Protein AF-A0A835PSE8-F1 (afdb_monomer)

Nearest PDB structures (foldseek):
  1tp9-assembly4_D  TM=9.836E-01  e=5.159E-20  Populus trichocarpa
  4f82-assembly1_B  TM=9.736E-01  e=2.659E-16  Burkholderia cenocepacia J2315
  3uma-assembly3_C  TM=9.538E-01  e=3.748E-14  Sinorhizobium meliloti
  2wfc-assembly1_D  TM=9.560E-01  e=4.545E-14  Arenicola marina
  2pwj-ass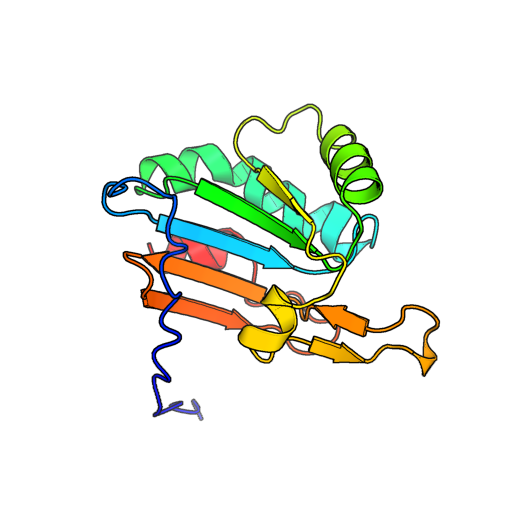embly2_B  TM=9.583E-01  e=6.683E-14  unclassified

Mean predicted aligned error: 8.78 Å

Structure (mmCIF, N/CA/C/O backbone):
data_AF-A0A835PSE8-F1
#
_entry.id   AF-A0A835PSE8-F1
#
loop_
_atom_site.group_PDB
_atom_site.id
_atom_site.type_symbol
_atom_site.label_atom_id
_atom_site.label_alt_id
_atom_site.label_comp_id
_atom_site.label_asym_id
_atom_site.label_entity_id
_atom_site.label_seq_id
_atom_site.pdbx_PDB_ins_code
_atom_site.Cartn_x
_atom_site.Cartn_y
_atom_site.Cartn_z
_atom_site.occupancy
_atom_site.B_iso_or_equiv
_atom_site.auth_seq_id
_atom_site.auth_comp_id
_atom_site.auth_asym_id
_atom_site.auth_atom_id
_atom_site.pdbx_PDB_model_num
ATOM 1 N N . MET A 1 1 ? -23.512 -14.598 -11.388 1.00 31.61 1 MET A N 1
ATOM 2 C CA . MET A 1 1 ? -22.847 -15.868 -11.033 1.00 31.61 1 MET A CA 1
ATOM 3 C C . MET A 1 1 ? -21.661 -15.514 -10.139 1.00 31.61 1 MET A C 1
ATOM 5 O O . MET A 1 1 ? -20.582 -15.249 -10.646 1.00 31.61 1 MET A O 1
ATOM 9 N N . GLY A 1 2 ? -21.905 -15.315 -8.840 1.00 25.73 2 GLY A N 1
ATOM 10 C CA . GLY A 1 2 ? -20.880 -14.874 -7.887 1.00 25.73 2 GLY A CA 1
ATOM 11 C C . GLY A 1 2 ? -20.060 -16.065 -7.408 1.00 25.73 2 GLY A C 1
ATOM 12 O O . GLY A 1 2 ? -20.632 -17.055 -6.956 1.00 25.73 2 GLY A O 1
ATOM 13 N N . LEU A 1 3 ? -18.739 -15.985 -7.545 1.00 24.16 3 LEU A N 1
ATOM 14 C CA . LEU A 1 3 ? -17.826 -17.003 -7.046 1.00 24.16 3 LEU A CA 1
ATOM 15 C C . LEU A 1 3 ? -17.735 -16.849 -5.518 1.00 24.16 3 LEU A C 1
ATOM 17 O O . LEU A 1 3 ? -17.097 -15.923 -5.021 1.00 24.16 3 LEU A O 1
ATOM 21 N N . LEU A 1 4 ? -18.401 -17.731 -4.767 1.00 28.73 4 LEU A N 1
ATOM 22 C CA . LEU A 1 4 ? -18.113 -17.914 -3.345 1.00 28.73 4 LEU A CA 1
ATOM 23 C C . LEU A 1 4 ? -16.708 -18.515 -3.222 1.00 28.73 4 LEU A C 1
ATOM 25 O O . LEU A 1 4 ? -16.517 -19.711 -3.436 1.00 28.73 4 LEU A O 1
ATOM 29 N N . LEU A 1 5 ? -15.724 -17.692 -2.863 1.00 31.39 5 LEU A N 1
ATOM 30 C CA . LEU A 1 5 ? -14.410 -18.167 -2.438 1.00 31.39 5 LEU A CA 1
ATOM 31 C C . LEU A 1 5 ? -14.504 -18.649 -0.987 1.00 31.39 5 LEU A C 1
ATOM 33 O O . LEU A 1 5 ? -14.197 -17.938 -0.034 1.00 31.39 5 LEU A O 1
ATOM 37 N N . GLY A 1 6 ? -14.956 -19.892 -0.831 1.00 29.02 6 GLY A N 1
ATOM 38 C CA . GLY A 1 6 ? -14.730 -20.673 0.375 1.00 29.02 6 GLY A CA 1
ATOM 39 C C . GLY A 1 6 ? -13.252 -21.043 0.472 1.00 29.02 6 GLY A C 1
ATOM 40 O O . GLY A 1 6 ? -12.795 -21.928 -0.238 1.00 29.02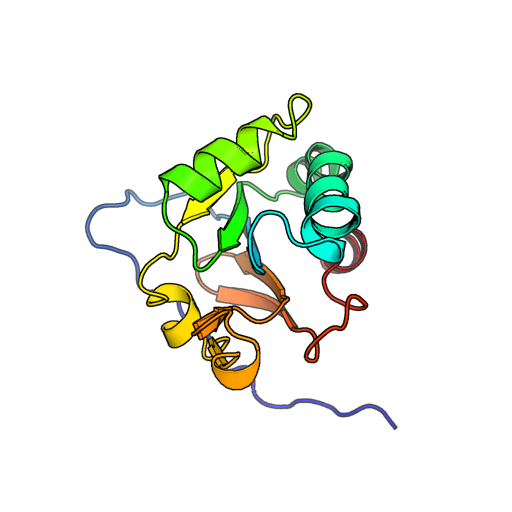 6 GLY A O 1
ATOM 41 N N . SER A 1 7 ? -12.510 -20.328 1.316 1.00 30.31 7 SER A N 1
ATOM 42 C CA . SER A 1 7 ? -11.295 -20.771 2.017 1.00 30.31 7 SER A CA 1
ATOM 43 C C . SER A 1 7 ? -10.610 -19.525 2.572 1.00 30.31 7 SER A C 1
ATOM 45 O O . SER A 1 7 ? -9.672 -18.994 1.975 1.00 30.31 7 SER A O 1
ATOM 47 N N . THR A 1 8 ? -11.057 -19.062 3.736 1.00 29.86 8 THR A N 1
ATOM 48 C CA . THR A 1 8 ? -10.285 -18.171 4.604 1.00 29.86 8 THR A CA 1
ATOM 49 C C . THR A 1 8 ? -8.985 -18.885 4.977 1.00 29.86 8 THR A C 1
ATOM 51 O O . THR A 1 8 ? -8.897 -19.586 5.982 1.00 29.86 8 THR A O 1
ATOM 54 N N . ARG A 1 9 ? -7.945 -18.746 4.145 1.00 31.19 9 ARG A N 1
ATOM 55 C CA . ARG A 1 9 ? -6.578 -18.926 4.627 1.00 31.19 9 ARG A CA 1
ATOM 56 C C . ARG A 1 9 ? -6.356 -17.780 5.598 1.00 31.19 9 ARG A C 1
ATOM 58 O O . ARG A 1 9 ? -6.177 -16.642 5.179 1.00 31.19 9 ARG A O 1
ATOM 65 N N . THR A 1 10 ? -6.445 -18.069 6.889 1.00 30.06 10 THR A N 1
ATOM 66 C CA . THR A 1 10 ? -6.022 -17.144 7.935 1.00 30.06 10 THR A CA 1
ATOM 67 C C . THR A 1 10 ? -4.538 -16.876 7.718 1.00 30.06 10 THR A C 1
ATOM 69 O O . THR A 1 10 ? -3.694 -17.686 8.093 1.00 30.06 10 THR A O 1
ATOM 72 N N . ILE A 1 11 ? -4.209 -15.770 7.055 1.00 38.31 11 ILE A N 1
ATOM 73 C CA . ILE A 1 11 ? -2.843 -15.255 7.037 1.00 38.31 11 ILE A CA 1
ATOM 74 C C . ILE A 1 11 ? -2.622 -14.679 8.434 1.00 38.31 11 ILE A C 1
ATOM 76 O O . ILE A 1 11 ? -3.067 -13.574 8.736 1.00 38.31 11 ILE A O 1
ATOM 80 N N . SER A 1 12 ? -2.024 -15.478 9.315 1.00 31.83 12 SER A N 1
ATOM 81 C CA . SER A 1 12 ? -1.635 -15.043 10.652 1.00 31.83 12 SER A CA 1
ATOM 82 C C . SER A 1 12 ? -0.292 -14.331 10.558 1.00 31.83 12 SER A C 1
ATOM 84 O O . SER A 1 12 ? 0.728 -14.966 10.281 1.00 31.83 12 SER A O 1
ATOM 86 N N . PHE A 1 13 ? -0.263 -13.025 10.804 1.00 41.38 13 PHE A N 1
ATOM 87 C CA . PHE A 1 13 ? 1.005 -12.311 10.925 1.00 41.38 13 PHE A CA 1
ATOM 88 C C . PHE A 1 13 ? 1.713 -12.768 12.209 1.00 41.38 13 PHE A C 1
ATOM 90 O O . PHE A 1 13 ? 1.184 -12.611 13.308 1.00 41.38 13 PHE A O 1
ATOM 97 N N . SER A 1 14 ? 2.908 -13.358 12.106 1.00 34.62 14 SER A N 1
ATOM 98 C CA . SER A 1 14 ? 3.672 -13.744 13.297 1.00 34.62 14 SER A CA 1
ATOM 99 C C . SER A 1 14 ? 4.235 -12.499 13.984 1.00 34.62 14 SER A C 1
ATOM 101 O O . SER A 1 14 ? 4.907 -11.684 13.350 1.00 34.62 14 SER A O 1
ATOM 103 N N . LYS A 1 15 ? 3.999 -12.360 15.290 1.00 35.81 15 LYS A N 1
ATOM 104 C CA . LYS A 1 15 ? 4.537 -11.262 16.104 1.00 35.81 15 LYS A CA 1
ATOM 105 C C . LYS A 1 15 ? 6.071 -11.327 16.094 1.00 35.81 15 LYS A C 1
ATOM 107 O O . LYS A 1 15 ? 6.643 -12.321 16.543 1.00 35.81 15 LYS A O 1
ATOM 112 N N . SER A 1 16 ? 6.752 -10.292 15.597 1.00 35.22 16 SER A N 1
ATOM 113 C CA . SER A 1 16 ? 8.205 -10.201 15.768 1.00 35.22 16 SER A CA 1
ATOM 114 C C . SER A 1 16 ? 8.516 -9.963 17.252 1.00 35.22 16 SER A C 1
ATOM 116 O O . SER A 1 16 ? 7.769 -9.300 17.976 1.00 35.22 16 SER A O 1
ATOM 118 N N . ARG A 1 17 ? 9.602 -10.574 17.734 1.00 35.00 17 ARG A N 1
ATOM 119 C CA . ARG A 1 17 ? 9.896 -10.794 19.163 1.00 35.00 17 ARG A CA 1
ATOM 120 C C . ARG A 1 17 ? 10.189 -9.508 19.971 1.00 35.00 17 ARG A C 1
ATOM 122 O O . ARG A 1 17 ? 10.526 -9.608 21.144 1.00 35.00 17 ARG A O 1
ATOM 129 N N . SER A 1 18 ? 10.068 -8.320 19.373 1.00 31.55 18 SER A N 1
ATOM 130 C CA . SER A 1 18 ? 10.438 -7.025 19.967 1.00 31.55 18 SER A CA 1
ATOM 131 C C . SER A 1 18 ? 9.324 -5.971 20.006 1.00 31.55 18 SER A C 1
ATOM 133 O O . SER A 1 18 ? 9.555 -4.879 20.521 1.00 31.55 18 SER A O 1
ATOM 135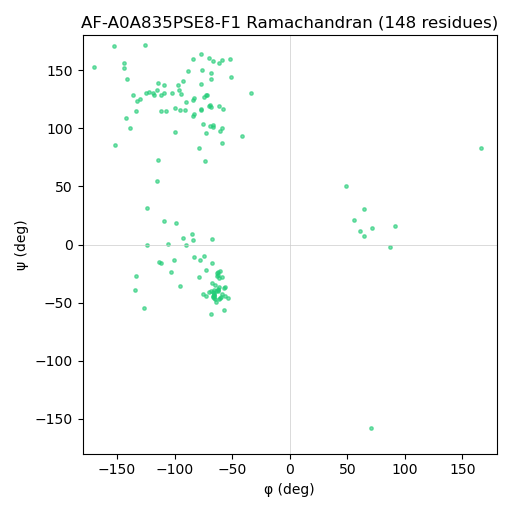 N N . THR A 1 19 ? 8.113 -6.255 19.515 1.00 33.56 19 THR A N 1
ATOM 136 C CA . THR A 1 19 ? 6.991 -5.305 19.628 1.00 33.56 19 THR A CA 1
ATOM 137 C C . THR A 1 19 ? 6.189 -5.538 20.917 1.00 33.56 19 THR A C 1
ATOM 139 O O . THR A 1 19 ? 5.671 -6.648 21.090 1.00 33.56 19 THR A O 1
ATOM 142 N N . PRO A 1 20 ? 6.042 -4.526 21.804 1.00 28.94 20 PRO A N 1
ATOM 143 C CA . PRO A 1 20 ? 5.148 -4.583 22.966 1.00 28.94 20 PRO A CA 1
ATOM 144 C C . PRO A 1 20 ? 3.728 -4.992 22.556 1.00 28.94 20 PRO A C 1
ATOM 146 O O . PRO A 1 20 ? 3.372 -4.872 21.388 1.00 28.94 20 PRO A O 1
ATOM 149 N N . SER A 1 21 ? 2.900 -5.482 23.481 1.00 36.28 21 SER A N 1
ATOM 150 C CA . SER A 1 21 ? 1.482 -5.766 23.214 1.00 36.28 21 SER A CA 1
ATOM 151 C C . SER A 1 21 ? 0.769 -4.494 22.757 1.00 36.28 21 SER A C 1
ATOM 153 O O . SER A 1 21 ? 0.458 -3.618 23.561 1.00 36.28 21 SER A O 1
ATOM 155 N N . LEU A 1 22 ? 0.583 -4.375 21.448 1.00 38.31 22 LEU A N 1
ATOM 156 C CA . LEU A 1 22 ? -0.100 -3.255 20.835 1.00 38.31 22 LEU A CA 1
ATOM 157 C C . LEU A 1 22 ? -1.615 -3.435 21.044 1.00 38.31 22 LEU A C 1
ATOM 159 O O . LEU A 1 22 ? -2.068 -4.573 20.924 1.00 38.31 22 LEU A O 1
ATOM 163 N N . PRO A 1 23 ? -2.374 -2.372 21.372 1.00 35.75 23 PRO A N 1
ATOM 164 C CA . PRO A 1 23 ? -3.840 -2.425 21.384 1.00 35.75 23 PRO A CA 1
ATOM 165 C C . PRO A 1 23 ? -4.369 -2.809 19.994 1.00 35.75 23 PRO A C 1
ATOM 167 O O . PRO A 1 23 ? -3.627 -2.659 19.026 1.00 35.75 23 PRO A O 1
ATOM 170 N N . GLU A 1 24 ? -5.601 -3.317 19.924 1.00 47.62 24 GLU A N 1
ATOM 171 C CA . GLU A 1 24 ? -6.277 -3.882 18.742 1.00 47.62 24 GLU A CA 1
ATOM 172 C C . GLU A 1 24 ? -6.030 -3.066 17.461 1.00 47.62 24 GLU A C 1
ATOM 174 O O . GLU A 1 24 ? -6.707 -2.073 17.217 1.00 47.62 24 GLU A O 1
ATOM 179 N N . ARG A 1 25 ? -5.008 -3.425 16.663 1.00 53.69 25 ARG A N 1
ATOM 180 C CA . ARG A 1 25 ? -4.543 -2.559 15.566 1.00 53.69 25 ARG A CA 1
ATOM 181 C C . ARG A 1 25 ? -5.248 -2.869 14.265 1.00 53.69 25 ARG A C 1
ATOM 183 O O . ARG A 1 25 ? -4.965 -3.913 13.673 1.00 53.69 25 ARG A O 1
ATOM 190 N N . LYS A 1 26 ? -6.022 -1.917 13.747 1.00 54.94 26 LYS A N 1
ATOM 191 C CA . LYS A 1 26 ? -6.460 -1.936 12.346 1.00 54.94 26 LYS A CA 1
ATOM 192 C C . LYS A 1 26 ? -5.377 -1.319 11.466 1.00 54.94 26 LYS A C 1
ATOM 194 O O . LYS A 1 26 ? -5.083 -0.128 11.563 1.00 54.94 26 LYS A O 1
ATOM 199 N N . SER A 1 27 ? -4.727 -2.144 10.648 1.00 56.31 27 SER A N 1
ATOM 200 C CA . SER A 1 27 ? -3.659 -1.715 9.737 1.00 56.31 27 SER A CA 1
ATOM 201 C C . SER A 1 27 ? -4.037 -1.978 8.290 1.00 56.31 27 SER A C 1
ATOM 203 O O . SER A 1 27 ? -4.440 -3.088 7.940 1.00 56.31 27 SER A O 1
ATOM 205 N N . TYR A 1 28 ? -3.873 -0.953 7.459 1.00 56.28 28 TYR A N 1
ATOM 206 C CA . TYR A 1 28 ? -4.035 -1.050 6.016 1.00 56.28 28 TYR A CA 1
ATOM 207 C C . TYR A 1 28 ? -2.683 -1.236 5.325 1.00 56.28 28 TYR A C 1
ATOM 209 O O . TYR A 1 28 ? -1.744 -0.528 5.677 1.00 56.28 28 TYR A O 1
ATOM 217 N N . SER A 1 29 ? -2.578 -2.124 4.334 1.00 54.47 29 SER A N 1
ATOM 218 C CA . SER A 1 29 ? -1.417 -2.190 3.436 1.00 54.47 29 SER A CA 1
ATOM 219 C C . SER A 1 29 ? -1.827 -2.087 1.962 1.00 54.47 29 SER A C 1
ATOM 221 O O . SER A 1 29 ? -2.722 -2.793 1.503 1.00 54.47 29 SER A O 1
ATOM 223 N N . SER A 1 30 ? -1.154 -1.197 1.226 1.00 58.34 30 SER A N 1
ATOM 224 C CA . SER A 1 30 ? -1.271 -1.018 -0.231 1.00 58.34 30 SER A CA 1
ATOM 225 C C . SER A 1 30 ? 0.076 -1.194 -0.903 1.00 58.34 30 SER A C 1
ATOM 227 O O . SER A 1 30 ? 1.012 -0.510 -0.487 1.00 58.34 30 SER A O 1
ATOM 229 N N . ALA A 1 31 ? 0.164 -1.992 -1.973 1.00 55.03 31 ALA A N 1
ATOM 230 C CA . ALA A 1 31 ? 1.417 -2.168 -2.702 1.00 55.03 31 ALA A CA 1
ATOM 231 C C . ALA A 1 31 ? 1.321 -2.049 -4.223 1.00 55.03 31 ALA A C 1
ATOM 233 O O . ALA A 1 31 ? 0.593 -2.784 -4.857 1.00 55.03 31 ALA A O 1
ATOM 234 N N . PHE A 1 32 ? 2.092 -1.143 -4.831 1.00 65.25 32 PHE A N 1
ATOM 235 C CA . PHE A 1 32 ? 2.708 -1.327 -6.154 1.00 65.25 32 PHE A CA 1
ATOM 236 C C . PHE A 1 32 ? 3.716 -0.191 -6.397 1.00 65.25 32 PHE A C 1
ATOM 238 O O . PHE A 1 32 ? 3.548 0.905 -5.865 1.00 65.25 32 PHE A O 1
ATOM 245 N N . GLY A 1 33 ? 4.734 -0.461 -7.221 1.00 62.44 33 GLY A N 1
ATOM 246 C CA . GLY A 1 33 ? 5.957 0.334 -7.397 1.00 62.44 33 GLY A CA 1
ATOM 247 C C . GLY A 1 33 ? 5.826 1.856 -7.253 1.00 62.44 33 GLY A C 1
ATOM 248 O O . GLY A 1 33 ? 4.994 2.487 -7.915 1.00 62.44 33 GLY A O 1
ATOM 249 N N . ALA A 1 34 ? 6.719 2.431 -6.444 1.00 74.75 34 ALA A N 1
ATOM 250 C CA . ALA A 1 34 ? 6.849 3.873 -6.266 1.00 74.75 34 ALA A CA 1
ATOM 251 C C . ALA A 1 34 ? 6.971 4.597 -7.618 1.00 74.75 34 ALA A C 1
ATOM 253 O O . ALA A 1 34 ? 7.596 4.081 -8.548 1.00 74.75 34 ALA A O 1
ATOM 254 N N . PHE A 1 35 ? 6.378 5.791 -7.712 1.00 82.38 35 PHE A N 1
ATOM 255 C CA . PHE A 1 35 ? 6.373 6.650 -8.907 1.00 82.38 35 PHE A CA 1
ATOM 256 C C . PHE A 1 35 ? 5.656 6.099 -10.155 1.00 82.38 35 PHE A C 1
ATOM 258 O O . PHE A 1 35 ? 5.701 6.723 -11.213 1.00 82.38 35 PHE A O 1
ATOM 265 N N . THR A 1 36 ? 4.948 4.968 -10.074 1.00 80.31 36 THR A N 1
ATOM 266 C CA . THR A 1 36 ? 4.129 4.494 -11.207 1.00 80.31 36 THR A CA 1
ATOM 267 C C . THR A 1 36 ? 2.817 5.296 -11.330 1.00 80.31 36 THR A C 1
ATOM 269 O O . THR A 1 36 ? 2.305 5.762 -10.304 1.00 80.31 36 THR A O 1
ATOM 272 N N . PRO A 1 37 ? 2.242 5.474 -12.542 1.00 79.06 37 PRO A N 1
ATOM 273 C CA . PRO A 1 37 ? 1.138 6.417 -12.779 1.00 79.06 37 PRO A CA 1
ATOM 274 C C . PRO A 1 37 ? -0.106 6.174 -11.908 1.00 79.06 37 PRO A C 1
ATOM 276 O O . PRO A 1 37 ? -0.514 7.053 -11.153 1.00 79.06 37 PRO A O 1
ATOM 279 N N . THR A 1 38 ? -0.679 4.967 -11.947 1.00 78.50 38 THR A N 1
ATOM 280 C CA . THR A 1 38 ? -1.901 4.622 -11.194 1.00 78.50 38 THR A CA 1
ATOM 281 C C . THR A 1 38 ? -1.695 4.725 -9.680 1.00 78.50 38 THR A C 1
ATOM 283 O O . THR A 1 38 ? -2.568 5.205 -8.959 1.00 78.50 38 THR A O 1
ATOM 286 N N . CYS A 1 39 ? -0.518 4.327 -9.179 1.00 73.50 39 CYS A N 1
ATOM 287 C CA . CYS A 1 39 ? -0.201 4.452 -7.756 1.00 73.50 39 CYS A CA 1
ATOM 288 C C . CYS A 1 39 ? -0.107 5.907 -7.330 1.00 73.50 39 CYS A C 1
ATOM 290 O O . CYS A 1 39 ? -0.657 6.284 -6.297 1.00 73.50 39 CYS A O 1
ATOM 292 N N . SER A 1 40 ? 0.605 6.701 -8.130 1.00 74.44 40 SER A N 1
ATOM 293 C CA . SER A 1 40 ? 0.992 8.043 -7.727 1.00 74.44 40 SER A CA 1
ATOM 294 C C . SER A 1 40 ? -0.137 9.056 -7.855 1.00 74.44 40 SER A C 1
ATOM 296 O O . SER A 1 40 ? -0.138 10.032 -7.112 1.00 74.44 40 SER A O 1
ATOM 298 N N . MET A 1 41 ? -1.078 8.820 -8.776 1.00 79.75 41 MET A N 1
ATOM 299 C CA . MET A 1 41 ? -2.158 9.759 -9.094 1.00 79.75 41 MET A CA 1
ATOM 300 C C . MET A 1 41 ? -3.515 9.379 -8.500 1.00 79.75 41 MET A C 1
ATOM 302 O O . MET A 1 41 ? -4.361 10.252 -8.355 1.00 79.75 41 MET A O 1
ATOM 306 N N . GLN A 1 42 ? -3.752 8.101 -8.188 1.00 83.38 42 GLN A N 1
ATOM 307 C CA . GLN A 1 42 ? -5.078 7.639 -7.758 1.00 83.38 42 GLN A CA 1
ATOM 308 C C . GLN A 1 42 ? -5.020 6.893 -6.431 1.00 83.38 42 GLN A C 1
ATOM 310 O O . GLN A 1 42 ? -5.702 7.265 -5.481 1.00 83.38 42 GLN A O 1
ATOM 315 N N . HIS A 1 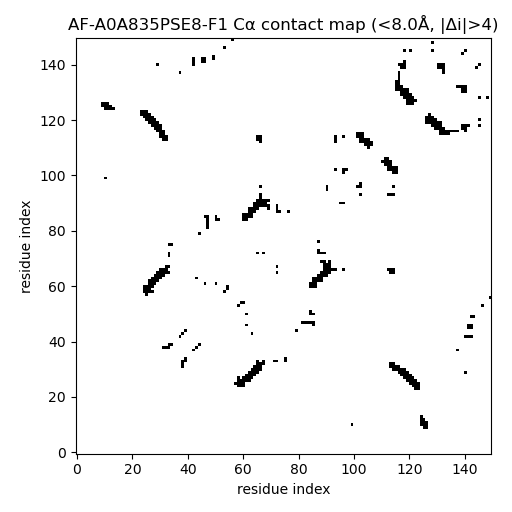43 ? -4.186 5.855 -6.348 1.00 84.38 43 HIS A N 1
ATOM 316 C CA . HIS A 1 43 ? -4.225 4.937 -5.211 1.00 84.38 43 HIS A CA 1
ATOM 317 C C . HIS A 1 43 ? -3.757 5.607 -3.916 1.00 84.38 43 HIS A C 1
ATOM 319 O O . HIS A 1 43 ? -4.530 5.721 -2.971 1.00 84.38 43 HIS A O 1
ATOM 325 N N . VAL A 1 44 ? -2.519 6.106 -3.888 1.00 88.69 44 VAL A N 1
ATOM 326 C CA . VAL A 1 44 ? -1.941 6.751 -2.700 1.00 88.69 44 VAL A CA 1
ATOM 327 C C . VAL A 1 44 ? -2.666 8.051 -2.327 1.00 88.69 44 VAL A C 1
ATOM 329 O O . VAL A 1 44 ? -3.030 8.182 -1.157 1.00 88.69 44 VAL A O 1
ATOM 332 N N . PRO A 1 45 ? -2.960 8.974 -3.269 1.00 91.31 45 PRO A N 1
ATOM 333 C CA . PRO A 1 45 ? -3.738 10.173 -2.954 1.00 91.31 45 PRO A CA 1
ATOM 334 C C . PRO A 1 45 ? -5.117 9.872 -2.359 1.00 91.31 45 PRO A C 1
ATOM 336 O O . PRO A 1 45 ? -5.528 10.559 -1.429 1.00 91.31 45 PRO A O 1
ATOM 339 N N . GLY A 1 46 ? -5.802 8.820 -2.827 1.00 90.75 46 GLY A N 1
ATOM 340 C CA . GLY A 1 46 ? -7.085 8.399 -2.260 1.00 90.75 46 GLY A CA 1
ATOM 341 C C . GLY A 1 46 ? -6.975 8.034 -0.777 1.00 90.75 46 GLY A C 1
ATOM 342 O O . GLY A 1 46 ? -7.757 8.514 0.036 1.00 90.75 46 GLY A O 1
ATOM 343 N N . PHE A 1 47 ? -5.950 7.267 -0.392 1.00 90.44 47 PHE A N 1
ATOM 344 C CA . PHE A 1 47 ? -5.715 6.937 1.020 1.00 90.44 47 PHE A CA 1
ATOM 345 C C . PHE A 1 47 ? -5.304 8.136 1.867 1.00 90.44 47 PHE A C 1
ATOM 347 O O . PHE A 1 47 ? -5.657 8.189 3.041 1.00 90.44 47 PHE A O 1
ATOM 354 N N . ILE A 1 48 ? -4.568 9.090 1.296 1.00 93.00 48 ILE A N 1
ATOM 355 C CA . ILE A 1 48 ? -4.211 10.329 1.993 1.00 93.00 48 ILE A CA 1
ATOM 356 C C . ILE A 1 48 ? -5.462 11.180 2.241 1.00 93.00 48 ILE A C 1
ATOM 358 O O . ILE A 1 48 ? -5.645 11.668 3.354 1.00 93.00 48 ILE A O 1
ATOM 362 N N . ALA A 1 49 ? -6.338 11.314 1.241 1.00 93.69 49 ALA A N 1
ATOM 363 C CA . ALA A 1 49 ? -7.576 12.081 1.347 1.00 93.69 49 ALA A CA 1
ATOM 364 C C . ALA A 1 49 ? -8.562 11.465 2.353 1.00 93.69 49 ALA A C 1
ATOM 366 O O . ALA A 1 49 ? -9.117 12.178 3.185 1.00 93.69 49 ALA A O 1
ATOM 367 N N . SER A 1 50 ? -8.728 10.140 2.333 1.00 93.00 50 SER A N 1
ATOM 368 C CA . SER A 1 50 ? -9.621 9.414 3.248 1.00 93.00 50 SER A CA 1
ATOM 369 C C . SER A 1 50 ? -8.987 9.098 4.606 1.00 93.00 50 SER A C 1
ATOM 371 O O . SER A 1 50 ? -9.599 8.412 5.423 1.00 93.00 50 SER A O 1
ATOM 373 N N . ALA A 1 51 ? -7.755 9.549 4.871 1.00 92.25 51 ALA A N 1
ATOM 374 C CA . ALA A 1 51 ? -7.009 9.122 6.048 1.00 92.25 51 ALA A CA 1
ATOM 375 C C . ALA A 1 51 ? -7.716 9.477 7.361 1.00 92.25 51 ALA A C 1
ATOM 377 O O . ALA A 1 51 ? -7.815 8.630 8.243 1.00 92.25 51 ALA A O 1
ATOM 378 N N . GLU A 1 52 ? -8.224 10.702 7.503 1.00 93.94 52 GLU A N 1
ATOM 379 C CA . GLU A 1 52 ? -8.919 11.121 8.728 1.00 93.94 52 GLU A CA 1
ATOM 380 C C . GLU A 1 52 ? -10.202 10.309 8.960 1.00 93.94 52 GLU A C 1
ATOM 382 O O . GLU A 1 52 ? -10.459 9.871 10.082 1.00 93.94 52 GLU A O 1
ATOM 387 N N . GLU A 1 53 ? -10.958 10.025 7.897 1.00 93.81 53 GLU A N 1
ATOM 388 C CA . GLU A 1 53 ? -12.164 9.198 7.967 1.00 93.81 53 GLU A CA 1
ATOM 389 C C . GLU A 1 53 ? -11.835 7.761 8.386 1.00 93.81 53 GLU A C 1
ATOM 391 O O . GLU A 1 53 ? -12.422 7.248 9.341 1.00 93.81 53 GLU A O 1
ATOM 396 N N . LEU A 1 54 ? -10.846 7.135 7.738 1.00 90.12 54 LEU A N 1
ATOM 397 C CA . LEU A 1 54 ? -10.368 5.795 8.086 1.00 90.12 54 LEU A CA 1
ATOM 398 C C . LEU A 1 54 ? -9.984 5.725 9.569 1.00 90.12 54 LEU A C 1
ATOM 400 O O . LEU A 1 54 ? -10.404 4.808 10.278 1.00 90.12 54 LEU A O 1
ATOM 404 N N . LYS A 1 55 ? -9.246 6.725 10.066 1.00 89.62 55 LYS A N 1
ATOM 405 C CA . LYS A 1 55 ? -8.866 6.790 11.482 1.00 89.62 55 LYS A CA 1
ATOM 406 C C . LYS A 1 55 ? -10.066 6.981 12.407 1.00 89.62 55 LYS A C 1
ATOM 408 O O . LYS A 1 55 ? -10.128 6.332 13.447 1.00 89.62 55 LYS A O 1
ATOM 413 N N . SER A 1 56 ? -11.044 7.802 12.024 1.00 91.50 56 SER A N 1
ATOM 414 C CA . SER A 1 56 ? -12.282 7.987 12.799 1.00 91.50 56 SER A CA 1
ATOM 415 C C . SER A 1 56 ? -13.123 6.708 12.913 1.00 91.50 56 SER A C 1
ATOM 417 O O . SER A 1 56 ? -13.805 6.513 13.916 1.00 91.50 56 SER A O 1
ATOM 419 N N . LYS A 1 57 ? -13.013 5.799 11.933 1.00 89.38 57 LYS A N 1
ATOM 420 C CA . LYS A 1 57 ? -13.627 4.462 11.940 1.00 89.38 57 LYS A CA 1
ATOM 421 C C . LYS A 1 57 ? -12.789 3.393 12.664 1.00 89.38 57 LYS A C 1
ATOM 423 O O . LYS A 1 57 ? -13.099 2.202 12.600 1.00 89.38 57 LYS A O 1
ATOM 428 N N . GLY A 1 58 ? -11.726 3.800 13.359 1.00 85.38 58 GLY A N 1
ATOM 429 C CA . GLY A 1 58 ? -10.897 2.917 14.179 1.00 85.38 58 GLY A CA 1
ATOM 430 C C . GLY A 1 58 ? -9.705 2.292 13.456 1.00 85.38 58 GLY A C 1
ATOM 431 O O . GLY A 1 58 ? -9.153 1.328 13.968 1.00 85.38 58 GLY A O 1
ATOM 432 N N . VAL A 1 59 ? -9.294 2.797 12.284 1.00 88.00 59 VAL A N 1
ATOM 433 C CA . VAL A 1 59 ? -8.007 2.417 11.672 1.00 88.00 59 VAL A CA 1
ATOM 434 C C . VAL A 1 59 ? -6.860 3.136 12.382 1.00 88.00 59 VAL A C 1
ATOM 436 O O . VAL A 1 59 ? -6.739 4.356 12.306 1.00 88.00 59 VAL A O 1
ATOM 439 N N . ASP A 1 60 ? -5.970 2.402 13.043 1.00 88.19 60 ASP A N 1
ATOM 440 C CA . ASP A 1 60 ? -4.837 3.012 13.750 1.00 88.19 60 ASP A CA 1
ATOM 441 C C . ASP A 1 60 ? -3.744 3.487 12.793 1.00 88.19 60 ASP A C 1
ATOM 443 O O . ASP A 1 60 ? -3.164 4.568 12.960 1.00 88.19 60 ASP A O 1
ATOM 447 N N . GLU A 1 61 ? -3.452 2.656 11.790 1.00 88.94 61 GLU A N 1
ATOM 448 C CA . GLU A 1 61 ? -2.281 2.784 10.932 1.00 88.94 61 GLU A CA 1
ATOM 449 C C . GLU A 1 61 ? -2.639 2.554 9.460 1.00 88.94 61 GLU A C 1
ATOM 451 O O . GLU A 1 61 ? -3.210 1.532 9.080 1.00 88.94 61 GLU A O 1
ATOM 456 N N . ILE A 1 62 ? -2.236 3.492 8.603 1.00 89.44 62 ILE A N 1
ATOM 457 C CA . ILE A 1 62 ? -2.390 3.377 7.150 1.00 89.44 62 ILE A CA 1
ATOM 458 C C . ILE A 1 62 ? -0.994 3.223 6.555 1.00 89.44 62 ILE A C 1
ATOM 460 O O . ILE A 1 62 ? -0.174 4.136 6.662 1.00 89.44 62 ILE A O 1
ATOM 464 N N . LEU A 1 63 ? -0.703 2.069 5.954 1.00 90.56 63 LEU A N 1
ATOM 465 C CA . LEU A 1 63 ? 0.620 1.721 5.444 1.00 90.56 63 LEU A CA 1
ATOM 466 C C . LEU A 1 63 ? 0.586 1.570 3.916 1.00 90.56 63 LEU A C 1
ATOM 468 O O . LEU A 1 63 ? -0.251 0.878 3.340 1.00 90.56 63 LEU A O 1
ATOM 472 N N . VAL A 1 64 ? 1.549 2.183 3.243 1.00 90.94 64 VAL A N 1
ATOM 473 C CA . VAL A 1 64 ? 1.859 1.947 1.831 1.00 90.94 64 VAL A CA 1
ATOM 474 C C . VAL A 1 64 ? 3.170 1.180 1.794 1.00 90.94 64 VAL A C 1
ATOM 476 O O . VAL A 1 64 ? 4.202 1.694 2.217 1.00 90.94 64 VAL A O 1
ATOM 479 N N . ILE A 1 65 ? 3.129 -0.060 1.320 1.00 90.00 65 ILE A N 1
ATOM 480 C CA . ILE A 1 65 ? 4.268 -0.978 1.269 1.00 90.00 65 ILE A CA 1
ATOM 481 C C . ILE A 1 65 ? 4.665 -1.147 -0.194 1.00 90.00 65 ILE A C 1
ATOM 483 O O . ILE A 1 65 ? 3.804 -1.288 -1.045 1.00 90.00 65 ILE A O 1
ATOM 487 N N . SER A 1 66 ? 5.947 -1.146 -0.537 1.00 89.50 66 SER A N 1
ATOM 488 C CA . SER A 1 66 ? 6.357 -1.467 -1.911 1.00 89.50 66 SER A CA 1
ATOM 489 C C . SER A 1 66 ? 7.663 -2.237 -1.935 1.00 89.50 66 SER A C 1
ATOM 491 O O . SER A 1 66 ? 8.523 -2.025 -1.078 1.00 89.50 66 SER A O 1
ATOM 493 N N . VAL A 1 67 ? 7.840 -3.065 -2.971 1.00 92.50 67 VAL A N 1
ATOM 494 C CA . VAL A 1 67 ? 9.130 -3.677 -3.325 1.00 92.50 67 VAL A CA 1
ATOM 495 C C . VAL A 1 67 ? 10.028 -2.607 -3.948 1.00 92.50 67 VAL A C 1
ATOM 497 O O . VAL A 1 67 ? 10.231 -2.522 -5.158 1.00 92.50 67 VAL A O 1
ATOM 500 N N . ASN A 1 68 ? 10.484 -1.711 -3.082 1.00 92.56 68 ASN A N 1
ATOM 501 C CA . ASN A 1 68 ? 11.423 -0.632 -3.324 1.00 92.56 68 ASN A CA 1
ATOM 502 C C . ASN A 1 68 ? 12.297 -0.495 -2.073 1.00 92.56 68 ASN A C 1
ATOM 504 O O . ASN A 1 68 ? 11.892 -0.871 -0.972 1.00 92.56 68 ASN A O 1
ATOM 508 N N . ASP A 1 69 ? 13.493 0.055 -2.232 1.00 93.19 69 ASP A N 1
ATOM 509 C CA . ASP A 1 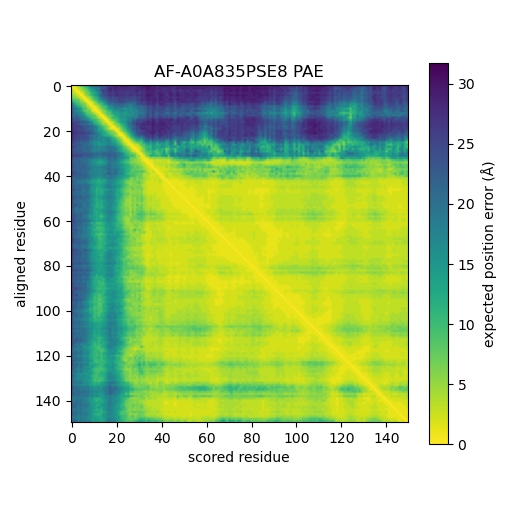69 ? 14.372 0.365 -1.111 1.00 93.19 69 ASP A CA 1
ATOM 510 C C . ASP A 1 69 ? 13.829 1.547 -0.268 1.00 93.19 69 ASP A C 1
ATOM 512 O O . ASP A 1 69 ? 12.997 2.341 -0.732 1.00 93.19 69 ASP A O 1
ATOM 516 N N . PRO A 1 70 ? 14.289 1.699 0.990 1.00 93.12 70 PRO A N 1
ATOM 517 C CA . PRO A 1 70 ? 13.830 2.772 1.872 1.00 93.12 70 PRO A CA 1
ATOM 518 C C . PRO A 1 70 ? 14.155 4.182 1.369 1.00 93.12 70 PRO A C 1
ATOM 520 O O . PRO A 1 70 ? 13.455 5.124 1.745 1.00 93.12 70 PRO A O 1
ATOM 523 N N . PHE A 1 71 ? 15.177 4.366 0.529 1.00 96.25 71 PHE A N 1
ATOM 524 C CA . PHE A 1 71 ? 15.525 5.686 0.002 1.00 96.25 71 PHE A CA 1
ATOM 525 C C . PHE A 1 71 ? 14.496 6.136 -1.035 1.00 96.25 71 PHE A C 1
ATOM 527 O O . PHE A 1 71 ? 14.003 7.264 -0.951 1.00 96.25 71 PHE A O 1
ATOM 534 N N . VAL A 1 72 ? 14.099 5.236 -1.939 1.00 94.25 72 VAL A N 1
ATOM 535 C CA . VAL A 1 72 ? 13.017 5.466 -2.905 1.00 94.25 72 VAL A CA 1
ATOM 536 C C . VAL A 1 72 ? 11.693 5.709 -2.191 1.00 94.25 72 VAL A C 1
ATOM 538 O O . VAL A 1 72 ? 11.021 6.694 -2.491 1.00 94.25 72 VAL A O 1
ATOM 541 N N . MET A 1 73 ? 11.338 4.883 -1.202 1.00 92.69 73 MET A N 1
ATOM 542 C CA . MET A 1 73 ? 10.090 5.074 -0.449 1.00 92.69 73 MET A CA 1
ATOM 543 C C . MET A 1 73 ? 10.068 6.409 0.305 1.00 92.69 73 MET A C 1
ATOM 545 O O . MET A 1 73 ? 9.052 7.103 0.302 1.00 92.69 73 MET A O 1
ATOM 549 N N . LYS A 1 74 ? 11.201 6.827 0.884 1.00 94.31 74 LYS A N 1
ATOM 550 C CA . LYS A 1 74 ? 11.338 8.138 1.534 1.00 94.31 74 LYS A CA 1
ATOM 551 C C . LYS A 1 74 ? 11.216 9.295 0.542 1.00 94.31 74 LYS A C 1
ATOM 553 O O . LYS A 1 74 ? 10.608 10.309 0.873 1.00 94.31 74 LYS A O 1
ATOM 558 N N . ALA A 1 75 ? 11.815 9.180 -0.642 1.00 96.25 75 ALA A N 1
ATOM 559 C CA . ALA A 1 75 ? 11.706 10.200 -1.681 1.00 96.25 75 ALA A CA 1
ATOM 560 C C . ALA A 1 75 ? 10.272 10.303 -2.215 1.00 96.25 75 ALA A C 1
ATOM 562 O O . ALA A 1 75 ? 9.762 11.406 -2.379 1.00 96.25 75 ALA A O 1
ATOM 563 N N . TRP A 1 76 ? 9.603 9.167 -2.412 1.00 93.81 76 TRP A N 1
ATOM 564 C CA . TRP A 1 76 ? 8.222 9.122 -2.877 1.00 93.81 76 TRP A CA 1
ATOM 565 C C . TRP A 1 76 ? 7.252 9.718 -1.857 1.00 93.81 76 TRP A C 1
ATOM 567 O O . TRP A 1 76 ? 6.433 10.556 -2.219 1.00 93.81 76 TRP A O 1
ATOM 577 N N . ALA A 1 77 ? 7.408 9.404 -0.569 1.00 93.00 77 ALA A N 1
ATOM 578 C CA . ALA A 1 77 ? 6.594 9.999 0.491 1.00 93.00 77 ALA A CA 1
ATOM 579 C C . ALA A 1 77 ? 6.656 11.538 0.498 1.00 93.00 77 ALA A C 1
ATOM 581 O O . ALA A 1 77 ? 5.647 12.197 0.729 1.00 93.00 77 ALA A O 1
ATOM 582 N N . LYS A 1 78 ? 7.822 12.126 0.189 1.00 95.44 78 LYS A N 1
ATOM 583 C CA . LYS A 1 78 ? 7.997 13.588 0.106 1.00 95.44 78 LYS A CA 1
ATOM 584 C C . LYS A 1 78 ? 7.234 14.241 -1.048 1.00 95.44 78 LYS A C 1
ATOM 586 O O . LYS A 1 78 ? 7.084 15.458 -1.033 1.00 95.44 78 LYS A O 1
ATOM 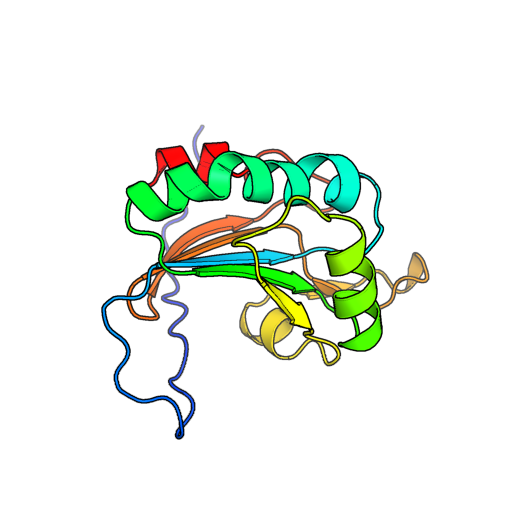591 N N . THR A 1 79 ? 6.779 13.469 -2.035 1.00 94.94 79 THR A N 1
ATOM 592 C CA . THR A 1 79 ? 5.951 14.000 -3.131 1.00 94.94 79 THR A CA 1
ATOM 593 C C . THR A 1 79 ? 4.514 14.302 -2.711 1.00 94.94 79 THR A C 1
ATOM 595 O O . THR A 1 79 ? 3.813 14.973 -3.458 1.00 94.94 79 THR A O 1
ATOM 598 N N . TYR A 1 80 ? 4.121 13.881 -1.503 1.00 93.50 80 TYR A N 1
ATOM 599 C CA . TYR A 1 80 ? 2.814 14.133 -0.896 1.00 93.50 80 TYR A CA 1
ATOM 600 C C . TYR A 1 80 ? 2.962 15.026 0.346 1.00 93.50 80 TYR A C 1
ATOM 602 O O . TYR A 1 80 ? 2.888 14.529 1.475 1.00 93.50 80 TYR A O 1
ATOM 610 N N . PRO A 1 81 ? 3.247 16.331 0.190 1.00 93.94 81 PRO A N 1
ATOM 611 C CA . PRO A 1 81 ? 3.445 17.240 1.324 1.00 93.94 81 PRO A CA 1
ATOM 612 C C . PRO A 1 81 ? 2.217 17.363 2.243 1.00 93.94 81 PRO A C 1
ATOM 614 O O . PRO A 1 81 ? 2.354 17.717 3.411 1.00 93.94 81 PRO A O 1
ATOM 617 N N . GLU A 1 82 ? 1.026 17.064 1.733 1.00 93.25 82 GLU A N 1
ATOM 618 C CA . GLU A 1 82 ? -0.242 17.051 2.457 1.00 93.25 82 GLU A CA 1
ATOM 619 C C . GLU A 1 82 ? -0.444 15.804 3.334 1.00 93.25 82 GLU A C 1
ATOM 621 O O . GLU A 1 82 ? -1.334 15.786 4.188 1.00 93.25 82 GLU A O 1
ATOM 626 N N . ASN A 1 83 ? 0.378 14.765 3.160 1.00 93.56 83 ASN A N 1
ATOM 627 C CA . ASN A 1 83 ? 0.254 13.523 3.909 1.00 93.56 83 ASN A CA 1
ATOM 628 C C . ASN A 1 83 ? 0.627 13.698 5.393 1.00 93.56 83 ASN A C 1
ATOM 630 O O . ASN A 1 83 ? 1.775 13.980 5.736 1.00 93.56 83 ASN A O 1
ATOM 634 N N . LYS A 1 84 ? -0.333 13.423 6.284 1.00 93.38 84 LYS A N 1
ATOM 635 C CA . LYS A 1 84 ? -0.152 13.468 7.748 1.00 93.38 84 LYS A CA 1
ATOM 636 C C . LYS A 1 84 ? -0.209 12.103 8.435 1.00 93.38 84 LYS A C 1
ATOM 638 O O . LYS A 1 84 ? 0.149 11.991 9.608 1.00 93.38 84 LYS A O 1
ATOM 643 N N . HIS A 1 85 ? -0.713 11.076 7.754 1.00 92.12 85 HIS A N 1
ATOM 644 C CA . HIS A 1 85 ? -1.170 9.843 8.408 1.00 92.12 85 HIS A CA 1
ATOM 645 C C . HIS A 1 85 ? -0.674 8.561 7.743 1.00 92.12 85 HIS A C 1
ATOM 647 O O . HIS A 1 85 ? -0.531 7.549 8.426 1.00 92.12 85 HIS A O 1
ATOM 653 N N . VAL A 1 86 ? -0.389 8.596 6.441 1.00 91.44 86 VAL A N 1
ATOM 654 C CA . VAL A 1 86 ? 0.020 7.421 5.672 1.00 91.44 86 VAL A CA 1
ATOM 655 C C . VAL A 1 86 ? 1.522 7.195 5.827 1.00 91.44 86 VAL A C 1
ATOM 6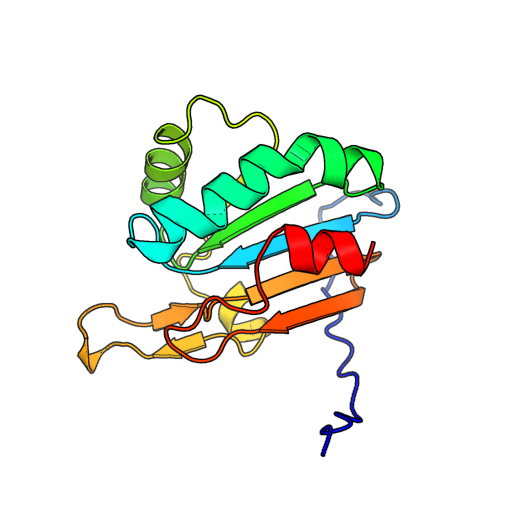57 O O . VAL A 1 86 ? 2.334 8.078 5.542 1.00 91.44 86 VAL A O 1
ATOM 660 N N . LYS A 1 87 ? 1.918 5.999 6.264 1.00 91.56 87 LYS A N 1
ATOM 661 C CA . LYS A 1 87 ? 3.322 5.600 6.414 1.00 91.56 87 LYS A CA 1
ATOM 662 C C . LYS A 1 87 ? 3.788 4.830 5.189 1.00 91.56 87 LYS A C 1
ATOM 664 O O . LYS A 1 87 ? 3.137 3.889 4.758 1.00 91.56 87 LYS A O 1
ATOM 669 N N . PHE A 1 88 ? 4.956 5.188 4.673 1.00 91.38 88 PHE A N 1
ATOM 670 C CA . PHE A 1 88 ? 5.572 4.525 3.527 1.00 91.38 88 PHE A CA 1
ATOM 671 C C . PHE A 1 88 ? 6.635 3.548 4.029 1.00 91.38 88 PHE A C 1
ATOM 673 O O . PHE A 1 88 ? 7.608 3.961 4.661 1.00 91.38 88 PHE A O 1
ATOM 680 N N . LEU A 1 89 ? 6.444 2.256 3.768 1.00 90.56 89 LEU A N 1
ATOM 681 C CA . LEU A 1 89 ? 7.318 1.172 4.206 1.00 90.56 89 LEU A CA 1
ATOM 682 C C . LEU A 1 89 ? 7.976 0.491 3.004 1.00 90.56 89 LEU A C 1
ATOM 684 O O . LEU A 1 89 ? 7.348 0.241 1.977 1.00 90.56 89 LEU A O 1
ATOM 688 N N . ALA A 1 90 ? 9.256 0.176 3.152 1.00 91.75 90 ALA A N 1
ATOM 689 C CA . ALA A 1 90 ? 10.033 -0.520 2.139 1.00 91.75 90 ALA A CA 1
ATOM 690 C C . ALA A 1 90 ? 10.046 -2.029 2.401 1.00 91.75 90 ALA A C 1
ATOM 692 O O . ALA A 1 90 ? 10.403 -2.465 3.493 1.00 91.75 90 ALA A O 1
ATOM 693 N N . ASP A 1 91 ? 9.728 -2.806 1.370 1.00 91.38 91 ASP A N 1
ATOM 694 C CA . ASP A 1 91 ? 9.898 -4.259 1.296 1.00 91.38 91 ASP A CA 1
ATOM 695 C C . ASP A 1 91 ? 10.931 -4.591 0.207 1.00 91.38 91 ASP A C 1
ATOM 697 O O . ASP A 1 91 ? 10.660 -5.305 -0.755 1.00 91.38 91 ASP A O 1
ATOM 701 N N . GLY A 1 92 ? 12.127 -4.002 0.309 1.00 89.75 92 GLY A N 1
ATOM 702 C CA . GLY A 1 92 ? 13.145 -4.065 -0.749 1.00 89.75 92 GLY A CA 1
ATOM 703 C C . GLY A 1 92 ? 13.586 -5.486 -1.131 1.00 89.75 92 GLY A C 1
ATOM 704 O O . GLY A 1 92 ? 13.940 -5.721 -2.282 1.00 89.75 92 GLY A O 1
ATOM 705 N N . SER A 1 93 ? 13.511 -6.441 -0.198 1.00 90.88 93 SER A N 1
ATOM 706 C CA . SER A 1 93 ? 13.823 -7.862 -0.439 1.00 90.88 93 SER A CA 1
ATOM 707 C C . SER A 1 93 ? 12.612 -8.694 -0.890 1.00 90.88 93 SER A C 1
ATOM 709 O O . SER A 1 93 ? 12.743 -9.903 -1.107 1.00 90.88 93 SER A O 1
ATOM 711 N N . ALA A 1 94 ? 11.436 -8.067 -1.010 1.00 89.88 94 ALA A N 1
ATOM 712 C CA . ALA A 1 94 ? 10.146 -8.698 -1.277 1.00 89.88 94 ALA A CA 1
ATOM 713 C C . ALA A 1 94 ? 9.760 -9.802 -0.275 1.00 89.88 94 ALA A C 1
ATOM 715 O O . ALA A 1 94 ? 8.978 -10.685 -0.620 1.00 89.88 94 ALA A O 1
ATOM 716 N N . SER A 1 95 ? 10.331 -9.818 0.935 1.00 89.88 95 SER A N 1
ATOM 717 C CA . SER A 1 95 ? 10.077 -10.889 1.906 1.00 89.88 95 SER A CA 1
ATOM 718 C C . SER A 1 95 ? 8.631 -10.857 2.378 1.00 89.88 95 SER A C 1
ATOM 720 O O . SER A 1 95 ? 7.962 -11.881 2.360 1.00 89.88 95 SER A O 1
ATOM 722 N N . TYR A 1 96 ? 8.123 -9.666 2.700 1.00 85.69 96 TYR A N 1
ATOM 723 C CA . TYR A 1 96 ? 6.737 -9.511 3.134 1.00 85.69 96 TYR A CA 1
ATOM 724 C C . TYR A 1 96 ? 5.764 -9.847 1.999 1.00 85.69 96 TYR A C 1
ATOM 726 O O . TYR A 1 96 ? 4.801 -10.582 2.186 1.00 85.69 96 TYR A O 1
ATOM 734 N N . THR A 1 97 ? 6.052 -9.352 0.796 1.00 88.00 97 THR A N 1
ATOM 735 C CA . THR A 1 97 ? 5.256 -9.625 -0.404 1.00 88.00 97 THR A CA 1
ATOM 736 C C . THR A 1 97 ? 5.171 -11.124 -0.715 1.00 88.00 97 THR A C 1
ATOM 738 O O . THR A 1 97 ? 4.085 -11.613 -1.026 1.00 88.00 97 THR A O 1
ATOM 741 N N . LYS A 1 98 ? 6.290 -11.853 -0.600 1.00 89.00 98 LYS A N 1
ATOM 742 C CA . LYS A 1 98 ? 6.351 -13.309 -0.809 1.00 89.00 98 LYS A CA 1
ATOM 743 C C . LYS A 1 98 ? 5.603 -14.084 0.269 1.00 89.00 98 LYS A C 1
ATOM 745 O O . LYS A 1 98 ? 4.904 -15.036 -0.056 1.00 89.00 98 LYS A O 1
ATOM 750 N N . ASP A 1 99 ? 5.701 -13.666 1.531 1.00 87.69 99 ASP A N 1
ATOM 751 C CA . ASP A 1 99 ? 4.971 -14.310 2.632 1.00 87.69 99 ASP A CA 1
ATOM 752 C C . ASP A 1 99 ? 3.447 -14.221 2.437 1.00 87.69 99 ASP A C 1
ATOM 754 O O . ASP A 1 99 ? 2.706 -15.110 2.860 1.00 87.69 99 ASP A O 1
ATOM 758 N N . LEU A 1 100 ? 2.972 -13.174 1.754 1.00 84.06 100 LEU A N 1
ATOM 759 C CA . LEU A 1 100 ? 1.568 -13.018 1.374 1.00 84.06 100 LEU A CA 1
ATOM 760 C C . LEU A 1 100 ? 1.181 -13.761 0.083 1.00 84.06 100 LEU A C 1
ATOM 762 O O . LEU A 1 100 ? -0.010 -13.850 -0.218 1.00 84.06 100 LEU A O 1
ATOM 766 N N . GLY A 1 101 ? 2.144 -14.275 -0.689 1.00 89.25 101 GLY A N 1
ATOM 767 C CA . GLY A 1 101 ? 1.905 -14.837 -2.023 1.00 89.25 101 GLY A CA 1
ATOM 768 C C . GLY A 1 101 ? 1.414 -13.794 -3.033 1.00 89.25 101 GLY A C 1
ATOM 769 O O . GLY A 1 101 ? 0.600 -14.097 -3.909 1.00 89.25 101 GLY A O 1
ATOM 770 N N . LEU A 1 102 ? 1.829 -12.535 -2.855 1.00 88.88 102 LEU A N 1
ATOM 771 C CA . LEU A 1 102 ? 1.400 -11.390 -3.662 1.00 88.88 102 LEU A CA 1
ATOM 772 C C . LEU A 1 102 ? 2.518 -10.875 -4.563 1.00 88.88 102 LEU A C 1
ATOM 774 O O . LEU A 1 102 ? 2.473 -9.735 -5.016 1.00 88.88 102 LEU A O 1
ATOM 778 N N . GLU A 1 103 ? 3.529 -11.684 -4.839 1.00 89.69 103 GLU A N 1
ATOM 779 C CA . GLU A 1 103 ? 4.557 -11.348 -5.805 1.00 89.69 103 GLU A CA 1
ATOM 780 C C . GLU A 1 103 ? 4.018 -11.320 -7.243 1.00 89.69 103 GLU A C 1
ATOM 782 O O . GLU A 1 103 ? 3.105 -12.048 -7.633 1.00 89.69 103 GLU A O 1
ATOM 787 N N . LEU A 1 104 ? 4.601 -10.442 -8.049 1.00 88.88 104 LEU A N 1
ATOM 788 C CA . LEU A 1 104 ? 4.359 -10.327 -9.474 1.00 88.88 104 LEU A CA 1
ATOM 789 C C . LEU A 1 104 ? 5.703 -10.215 -10.182 1.00 88.88 104 LEU A C 1
ATOM 791 O O . LEU A 1 104 ? 6.430 -9.234 -10.006 1.00 88.88 104 LEU A O 1
ATOM 795 N N . ASP A 1 105 ? 6.025 -11.222 -10.985 1.00 90.81 105 ASP A N 1
ATOM 796 C CA . ASP A 1 105 ? 7.217 -11.201 -11.821 1.00 90.81 105 ASP A CA 1
ATOM 797 C C . ASP A 1 105 ? 6.981 -10.303 -13.043 1.00 90.81 105 ASP A C 1
ATOM 799 O O . ASP A 1 105 ? 6.107 -10.563 -13.870 1.00 90.81 105 ASP A O 1
ATOM 803 N N . LEU A 1 106 ? 7.755 -9.219 -13.136 1.00 88.88 106 LEU A N 1
ATOM 804 C CA . LEU A 1 106 ? 7.778 -8.300 -14.270 1.00 88.88 106 LEU A CA 1
ATOM 805 C C . LEU A 1 106 ? 9.195 -8.159 -14.850 1.00 88.88 106 LEU A C 1
ATOM 807 O O . LEU A 1 106 ? 9.551 -7.094 -15.366 1.00 88.88 106 LEU A O 1
ATOM 811 N N . ASN A 1 107 ? 10.013 -9.215 -14.772 1.00 89.88 107 ASN A N 1
ATOM 812 C CA . ASN A 1 107 ? 11.361 -9.250 -15.345 1.00 89.88 107 ASN A CA 1
ATOM 813 C C . ASN A 1 107 ? 11.350 -8.932 -16.847 1.00 89.88 107 ASN A C 1
ATOM 815 O O . ASN A 1 107 ? 12.126 -8.088 -17.290 1.00 89.88 107 ASN A O 1
ATOM 819 N N . GLU A 1 108 ? 10.414 -9.498 -17.616 1.00 90.88 108 GLU A N 1
ATOM 820 C CA . GLU A 1 108 ? 10.281 -9.226 -19.060 1.00 90.88 108 GLU A CA 1
ATOM 821 C C . GLU A 1 108 ? 9.956 -7.757 -19.376 1.00 90.88 108 GLU A C 1
ATOM 823 O O . GLU A 1 108 ? 10.260 -7.265 -20.460 1.00 90.88 108 GLU A O 1
ATOM 828 N N . LYS A 1 109 ? 9.371 -7.027 -18.417 1.00 85.88 109 LYS A N 1
ATOM 829 C CA . LYS A 1 109 ? 9.091 -5.587 -18.530 1.00 85.88 109 LYS A CA 1
ATOM 830 C C . LYS A 1 109 ? 10.214 -4.713 -17.957 1.00 85.88 109 LYS A C 1
ATOM 832 O O . LYS A 1 109 ? 10.037 -3.503 -17.847 1.00 85.88 109 LYS A O 1
ATOM 837 N N . GLY A 1 110 ? 11.336 -5.307 -17.541 1.00 88.12 110 GLY A N 1
ATOM 838 C CA . GLY A 1 110 ? 12.480 -4.604 -16.953 1.00 88.12 110 GLY A CA 1
ATOM 839 C C . GLY A 1 110 ? 12.244 -4.065 -15.537 1.00 88.12 110 GLY A C 1
ATOM 840 O O . GLY A 1 110 ? 13.011 -3.231 -15.064 1.00 88.12 110 GLY A O 1
ATOM 841 N N . LEU A 1 111 ? 11.183 -4.505 -14.851 1.00 85.88 111 LEU A N 1
ATOM 842 C CA . LEU A 1 111 ? 10.819 -4.005 -13.518 1.00 85.88 111 LEU A CA 1
ATOM 843 C C . LEU A 1 111 ? 11.245 -4.938 -12.382 1.00 85.88 111 LEU A C 1
ATOM 845 O O . LEU A 1 111 ? 11.229 -4.509 -11.223 1.00 85.88 111 LEU A O 1
ATOM 849 N N . GLY A 1 112 ? 11.630 -6.171 -12.711 1.00 90.69 112 GLY A N 1
ATOM 850 C CA . GLY A 1 112 ? 11.971 -7.210 -11.747 1.00 90.69 112 GLY A CA 1
ATOM 851 C C . GLY A 1 112 ? 10.752 -7.729 -10.986 1.00 90.69 112 GLY A C 1
ATOM 852 O O . GLY A 1 112 ? 9.609 -7.586 -11.425 1.00 90.69 112 GLY A O 1
ATOM 853 N N . LEU A 1 113 ? 11.004 -8.318 -9.819 1.00 90.88 113 LEU A N 1
ATOM 854 C CA . LEU A 1 113 ? 9.955 -8.761 -8.907 1.00 90.88 113 LEU A CA 1
ATOM 855 C C . LEU A 1 113 ? 9.271 -7.553 -8.254 1.00 90.88 113 LEU A C 1
ATOM 857 O O . LEU A 1 113 ? 9.938 -6.691 -7.679 1.00 90.88 113 LEU A O 1
ATOM 861 N N . ARG A 1 114 ? 7.942 -7.497 -8.315 1.00 91.12 114 ARG A N 1
ATOM 862 C CA . ARG A 1 114 ? 7.114 -6.479 -7.655 1.00 91.12 114 ARG A CA 1
ATOM 863 C C . ARG A 1 114 ? 6.050 -7.133 -6.787 1.00 91.12 114 ARG A C 1
ATOM 865 O O . ARG A 1 114 ? 5.880 -8.343 -6.803 1.00 91.12 114 ARG A O 1
ATOM 872 N N . SER A 1 115 ? 5.352 -6.318 -6.012 1.00 88.62 115 SER A N 1
ATOM 873 C CA . SER A 1 115 ? 4.151 -6.730 -5.286 1.00 88.62 115 SER 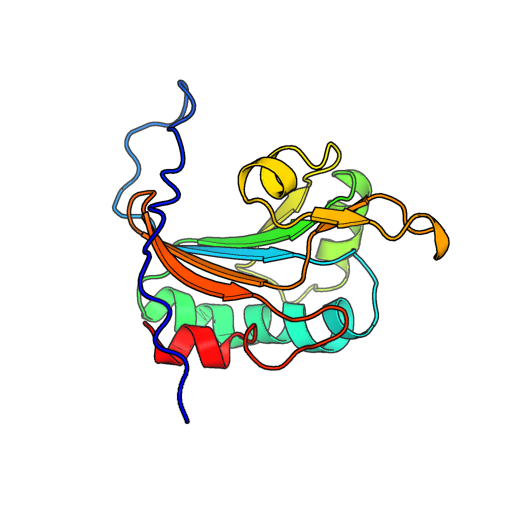A CA 1
ATOM 874 C C . SER A 1 115 ? 2.924 -6.433 -6.129 1.00 88.62 115 SER A C 1
ATOM 876 O O . SER A 1 115 ? 2.935 -5.390 -6.766 1.00 88.62 115 SER A O 1
ATOM 878 N N . ARG A 1 116 ? 1.908 -7.303 -6.151 1.00 87.81 116 ARG A N 1
ATOM 879 C CA . ARG A 1 116 ? 0.586 -7.079 -6.769 1.00 87.81 116 ARG A CA 1
ATOM 880 C C . ARG A 1 116 ? -0.130 -5.909 -6.100 1.00 87.81 116 ARG A C 1
ATOM 882 O O . ARG A 1 116 ? 0.139 -5.602 -4.945 1.00 87.81 116 ARG A O 1
ATOM 889 N N . ARG A 1 117 ? -1.072 -5.277 -6.813 1.00 87.38 117 ARG A N 1
ATOM 890 C CA . ARG A 1 117 ? -1.899 -4.217 -6.225 1.00 87.38 117 ARG A CA 1
ATOM 891 C C . ARG A 1 117 ? -2.925 -4.842 -5.302 1.00 87.38 117 ARG A C 1
ATOM 893 O O . ARG A 1 117 ? -3.634 -5.757 -5.700 1.00 87.38 117 ARG A O 1
ATOM 900 N N . TYR A 1 118 ? -2.981 -4.363 -4.070 1.00 88.50 118 TYR A N 1
ATOM 901 C CA . TYR A 1 118 ? -3.952 -4.832 -3.099 1.00 88.50 118 TYR A CA 1
ATOM 902 C C . TYR A 1 118 ? -4.273 -3.763 -2.061 1.00 88.50 118 TYR A C 1
ATOM 904 O O . TYR A 1 118 ? -3.620 -2.721 -1.986 1.00 88.50 118 TYR A O 1
ATOM 912 N N . ALA A 1 119 ? -5.291 -4.075 -1.276 1.00 88.81 119 ALA A N 1
ATOM 913 C CA . ALA A 1 119 ? -5.795 -3.329 -0.147 1.00 88.81 119 ALA A CA 1
ATOM 914 C C . ALA A 1 119 ? -6.219 -4.348 0.921 1.00 88.81 119 ALA A C 1
ATOM 916 O O . ALA A 1 119 ? -7.183 -5.086 0.717 1.00 88.81 119 ALA A O 1
ATOM 917 N N . ILE A 1 120 ? -5.476 -4.453 2.025 1.00 87.44 120 ILE A N 1
ATOM 918 C CA . ILE A 1 120 ? -5.754 -5.441 3.082 1.00 87.44 120 ILE A CA 1
ATOM 919 C C . ILE A 1 120 ? -6.076 -4.717 4.385 1.00 87.44 120 ILE A C 1
ATOM 921 O O . ILE A 1 120 ? -5.294 -3.877 4.820 1.00 87.44 120 ILE A O 1
ATOM 925 N N . LEU A 1 121 ? -7.198 -5.076 5.012 1.00 86.19 121 LEU A N 1
ATOM 926 C CA . LEU A 1 121 ? -7.537 -4.690 6.380 1.00 86.19 121 LEU A CA 1
ATOM 927 C C . LEU A 1 121 ? -7.117 -5.813 7.328 1.00 86.19 121 LEU A C 1
ATOM 929 O O . LEU A 1 121 ? -7.653 -6.923 7.269 1.00 86.19 121 LEU A O 1
ATOM 933 N N . VAL A 1 122 ? -6.170 -5.512 8.209 1.00 85.00 122 VAL A N 1
ATOM 934 C CA . VAL A 1 122 ? -5.706 -6.427 9.256 1.00 85.00 122 VAL A CA 1
ATOM 935 C C . VAL A 1 122 ? -6.194 -5.920 10.600 1.00 85.00 122 VAL A C 1
ATOM 937 O O . VAL A 1 122 ? -5.960 -4.761 10.906 1.00 85.00 122 VAL A O 1
ATOM 940 N N . GLU A 1 123 ? -6.811 -6.785 11.398 1.00 84.44 123 GLU A N 1
ATOM 941 C CA . GLU A 1 123 ? -7.215 -6.533 12.785 1.00 84.44 123 GLU A CA 1
ATOM 942 C C . GLU A 1 123 ? -6.700 -7.701 13.634 1.00 84.44 123 GLU A C 1
ATOM 944 O O . GLU A 1 123 ? -6.932 -8.862 13.296 1.00 84.44 123 GLU A O 1
ATOM 949 N N . ASP A 1 124 ? -5.930 -7.410 14.682 1.00 82.50 124 ASP A N 1
ATOM 950 C CA . ASP A 1 124 ? -5.313 -8.418 15.560 1.00 82.50 124 ASP A CA 1
ATOM 951 C C . ASP A 1 124 ? -4.580 -9.537 14.820 1.00 82.50 124 ASP A C 1
ATOM 953 O O . ASP A 1 124 ? -4.780 -10.731 15.054 1.00 82.50 124 ASP A O 1
ATOM 957 N N . LEU A 1 125 ? -3.711 -9.132 13.887 1.00 77.81 125 LEU A N 1
ATOM 958 C CA . LEU A 1 125 ? -2.901 -10.040 13.063 1.00 77.81 125 LEU A CA 1
ATOM 959 C C . LEU A 1 125 ? -3.743 -10.992 12.194 1.00 77.81 125 LEU A C 1
ATOM 961 O O . LEU A 1 125 ? -3.192 -11.920 11.602 1.00 77.81 125 LEU A O 1
ATOM 965 N N . THR A 1 126 ? -5.050 -10.738 12.090 1.00 79.75 126 THR A N 1
ATOM 966 C CA . THR A 1 126 ? -6.007 -11.483 11.280 1.00 79.75 126 THR A CA 1
ATOM 967 C C . THR A 1 126 ? -6.481 -10.607 10.130 1.00 79.75 126 THR A C 1
ATOM 969 O O . THR A 1 126 ? -6.931 -9.478 10.319 1.00 79.75 126 THR A O 1
ATOM 972 N N . VAL A 1 127 ? -6.402 -11.132 8.912 1.00 84.62 127 VAL A N 1
ATOM 973 C CA . VAL A 1 127 ? -6.944 -10.463 7.727 1.00 84.62 127 VAL A CA 1
ATOM 974 C C . VAL A 1 127 ? -8.475 -10.485 7.781 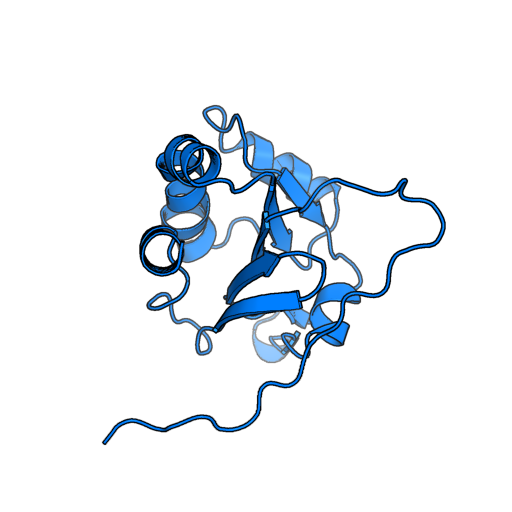1.00 84.62 127 VAL A C 1
ATOM 976 O O . VAL A 1 127 ? -9.077 -11.557 7.793 1.00 84.62 127 VAL A O 1
ATOM 979 N N . LYS A 1 128 ? -9.101 -9.305 7.811 1.00 86.56 128 LYS A N 1
ATOM 980 C CA . LYS A 1 128 ? -10.566 -9.132 7.802 1.00 86.56 128 LYS A CA 1
ATOM 981 C C . LYS A 1 128 ? -11.110 -8.882 6.403 1.00 86.56 128 LYS A C 1
ATOM 983 O O . LYS A 1 128 ? -12.179 -9.377 6.067 1.00 86.56 128 LYS A O 1
ATOM 988 N N . ALA A 1 129 ? -10.350 -8.162 5.584 1.00 86.31 129 ALA A N 1
ATOM 989 C CA . ALA A 1 129 ? -10.634 -7.963 4.171 1.00 86.31 129 ALA A CA 1
ATOM 990 C C . ALA A 1 129 ? -9.327 -7.988 3.375 1.00 86.31 129 ALA A C 1
ATOM 992 O O . ALA A 1 129 ? -8.307 -7.478 3.841 1.00 86.31 129 ALA A O 1
ATOM 993 N N . ALA A 1 130 ? -9.364 -8.576 2.182 1.00 87.31 130 ALA A N 1
ATOM 994 C CA . ALA A 1 130 ? -8.243 -8.614 1.254 1.00 87.31 130 ALA A CA 1
ATOM 995 C C . ALA A 1 130 ? -8.754 -8.379 -0.166 1.00 87.31 130 ALA A C 1
ATOM 997 O O . ALA A 1 130 ? -9.265 -9.289 -0.817 1.00 87.31 130 ALA A O 1
ATOM 998 N N . ASN A 1 131 ? -8.591 -7.150 -0.642 1.00 88.44 131 ASN A N 1
ATOM 999 C CA . ASN A 1 131 ? -8.987 -6.751 -1.981 1.00 88.44 131 ASN A CA 1
ATOM 1000 C C . ASN A 1 131 ? -7.735 -6.755 -2.855 1.00 88.44 131 ASN A C 1
ATOM 1002 O O . ASN A 1 131 ? -6.935 -5.820 -2.815 1.00 88.44 131 ASN A O 1
ATOM 1006 N N . ILE A 1 132 ? -7.535 -7.848 -3.586 1.00 88.81 132 ILE A N 1
ATOM 1007 C CA . ILE A 1 132 ? -6.365 -8.072 -4.439 1.00 88.81 132 ILE A CA 1
ATOM 1008 C C . ILE A 1 132 ? -6.780 -7.824 -5.886 1.00 88.81 132 ILE A C 1
ATOM 1010 O O . ILE A 1 132 ? -7.791 -8.343 -6.348 1.00 88.81 132 ILE A O 1
ATOM 1014 N N . GLU A 1 133 ? -5.996 -7.026 -6.595 1.00 86.88 133 GLU A N 1
ATOM 1015 C CA . GLU A 1 133 ? -6.250 -6.671 -7.984 1.00 86.88 133 GLU A CA 1
ATOM 1016 C C . GLU A 1 133 ? -5.622 -7.677 -8.936 1.00 86.88 133 GLU A C 1
ATOM 1018 O O . GLU A 1 133 ? -4.525 -8.205 -8.710 1.00 86.88 133 GLU A O 1
ATOM 1023 N N . GLU A 1 134 ? -6.273 -7.838 -10.082 1.00 83.38 134 GLU A N 1
ATOM 1024 C CA . GLU A 1 134 ? -5.627 -8.433 -11.239 1.00 83.38 134 GLU A CA 1
ATOM 1025 C C . GLU A 1 134 ? -4.504 -7.534 -11.772 1.00 83.38 134 GLU A C 1
ATOM 1027 O O . GLU A 1 134 ? -4.445 -6.323 -11.528 1.00 83.38 134 GLU A O 1
ATOM 1032 N N . ALA A 1 135 ? -3.566 -8.132 -12.506 1.00 76.31 135 ALA A N 1
ATOM 1033 C CA . ALA A 1 135 ? -2.392 -7.420 -12.995 1.00 76.31 135 ALA A CA 1
ATOM 1034 C C . ALA A 1 135 ? -2.788 -6.209 -13.864 1.00 76.31 135 ALA A C 1
ATOM 1036 O O . ALA A 1 135 ? -3.366 -6.355 -14.937 1.00 76.31 135 ALA A O 1
ATOM 1037 N N . GLY A 1 136 ? -2.434 -5.004 -13.406 1.00 72.38 136 GLY A N 1
ATOM 1038 C CA . GLY A 1 136 ? -2.741 -3.748 -14.098 1.00 72.38 136 GLY A CA 1
ATOM 1039 C C . GLY A 1 136 ? -4.106 -3.138 -13.763 1.00 72.38 136 GLY A C 1
ATOM 1040 O O . GLY A 1 136 ? -4.387 -2.040 -14.238 1.00 72.38 136 GLY A O 1
ATOM 1041 N N . ALA A 1 137 ? -4.920 -3.792 -12.932 1.00 81.12 137 ALA A N 1
ATOM 1042 C CA . ALA A 1 137 ? -6.218 -3.279 -12.512 1.00 81.12 137 ALA A CA 1
ATOM 1043 C C . ALA A 1 137 ? -6.114 -2.300 -11.322 1.00 81.12 137 ALA A C 1
ATOM 1045 O O . ALA A 1 137 ? -5.111 -2.243 -10.595 1.00 81.12 137 ALA A O 1
ATOM 1046 N N . PHE A 1 138 ? -7.166 -1.496 -11.168 1.00 84.38 138 PHE A N 1
ATOM 1047 C CA . PHE A 1 138 ? -7.443 -0.657 -10.003 1.00 84.38 138 PHE A CA 1
ATOM 1048 C C . PHE A 1 138 ? -8.962 -0.479 -9.889 1.00 84.38 138 PHE A C 1
ATOM 1050 O O . PHE A 1 138 ? -9.541 0.443 -10.459 1.00 84.38 138 PHE A O 1
ATOM 1057 N N . THR A 1 139 ? -9.608 -1.439 -9.239 1.00 84.00 139 THR A N 1
ATOM 1058 C CA . THR A 1 139 ? -11.064 -1.600 -9.173 1.00 84.00 139 THR A CA 1
ATOM 1059 C C . THR A 1 139 ? -11.573 -1.895 -7.766 1.00 84.00 139 THR A C 1
ATOM 1061 O O . THR A 1 139 ? -12.606 -1.363 -7.377 1.00 84.00 139 THR A O 1
ATOM 1064 N N . VAL A 1 140 ? -10.851 -2.709 -6.996 1.00 86.06 140 VAL A N 1
ATOM 1065 C CA . VAL A 1 140 ? -11.256 -3.206 -5.675 1.00 86.06 140 VAL A CA 1
ATOM 1066 C C . VAL A 1 140 ? -10.374 -2.672 -4.546 1.00 86.06 140 VAL A C 1
ATOM 1068 O O . VAL A 1 140 ? -10.735 -2.776 -3.377 1.00 86.06 140 VAL A O 1
ATOM 1071 N N . SER A 1 141 ? -9.210 -2.100 -4.863 1.00 86.50 141 SER A N 1
ATOM 1072 C CA . SER A 1 141 ? -8.209 -1.710 -3.872 1.00 86.50 141 SER A CA 1
ATOM 1073 C C . SER A 1 141 ? -8.235 -0.227 -3.490 1.00 86.50 141 SER A C 1
ATOM 1075 O O . SER A 1 141 ? -7.221 0.293 -3.022 1.00 86.50 141 SER A O 1
ATOM 1077 N N . SER A 1 142 ? -9.325 0.498 -3.744 1.00 89.19 142 SER A N 1
ATOM 1078 C CA . SER A 1 142 ? -9.432 1.920 -3.389 1.00 89.19 142 SER A CA 1
ATOM 1079 C C . SER A 1 142 ? -9.702 2.121 -1.889 1.00 89.19 142 SER A C 1
ATOM 1081 O O . SER A 1 142 ? -10.099 1.194 -1.180 1.00 89.19 142 SER A O 1
ATOM 1083 N N . ALA A 1 143 ? -9.497 3.349 -1.399 1.00 87.56 143 ALA A N 1
ATOM 1084 C CA . ALA A 1 143 ? -9.848 3.709 -0.023 1.00 87.56 143 ALA A CA 1
ATOM 1085 C C . ALA A 1 143 ? -11.356 3.566 0.238 1.00 87.56 143 ALA A C 1
ATOM 1087 O O . ALA A 1 143 ? -11.747 3.078 1.296 1.00 87.56 143 ALA A O 1
ATOM 1088 N N . ASP A 1 144 ? -12.186 3.894 -0.753 1.00 89.44 144 ASP A N 1
ATOM 1089 C CA . ASP A 1 144 ? -13.643 3.764 -0.669 1.00 89.44 144 ASP A CA 1
ATOM 1090 C C . ASP A 1 144 ? -14.084 2.309 -0.472 1.00 89.44 144 ASP A C 1
ATOM 1092 O O . ASP A 1 144 ? -14.985 2.037 0.318 1.00 89.44 144 ASP A O 1
ATOM 1096 N N . GLU A 1 145 ? -13.438 1.354 -1.149 1.00 89.31 145 GLU A N 1
ATOM 1097 C CA . GLU A 1 145 ? -13.741 -0.070 -0.961 1.00 89.31 145 GLU A CA 1
ATOM 1098 C C . GLU A 1 145 ? -13.388 -0.548 0.452 1.00 89.31 145 GLU A C 1
ATOM 1100 O O . GLU A 1 145 ? -14.114 -1.355 1.030 1.00 89.31 145 GLU A O 1
ATOM 1105 N N . ILE A 1 146 ? -12.323 -0.007 1.048 1.00 84.75 146 ILE A N 1
ATOM 1106 C CA . ILE A 1 146 ? -11.980 -0.284 2.448 1.00 84.75 146 ILE A CA 1
ATOM 1107 C C . ILE A 1 146 ? -12.982 0.365 3.409 1.00 84.75 146 ILE A C 1
ATOM 1109 O O . ILE A 1 146 ? -13.409 -0.268 4.370 1.00 84.75 146 ILE A O 1
ATOM 1113 N N . LEU A 1 147 ? -13.421 1.596 3.144 1.00 87.38 147 LEU A N 1
ATOM 1114 C CA . LEU A 1 147 ? -14.412 2.286 3.976 1.00 87.38 147 LEU A CA 1
ATOM 1115 C C . LEU A 1 147 ? -15.773 1.581 4.024 1.00 87.38 147 LEU A C 1
ATOM 1117 O O . LEU A 1 147 ? -16.491 1.741 5.014 1.00 87.38 147 LEU A O 1
ATOM 1121 N N . LYS A 1 148 ? -16.127 0.811 2.986 1.00 88.31 148 LYS A N 1
ATOM 1122 C CA . LYS A 1 148 ? -17.359 0.004 2.923 1.00 88.31 148 LYS A CA 1
ATOM 1123 C C . LYS A 1 148 ? -17.329 -1.234 3.821 1.00 88.31 148 LYS A C 1
ATOM 1125 O O . LYS A 1 148 ? -18.393 -1.757 4.139 1.00 88.31 148 LYS A O 1
ATOM 1130 N N . VAL A 1 149 ? -16.142 -1.715 4.194 1.00 83.50 149 VAL A N 1
ATOM 1131 C CA . VAL A 1 149 ? -15.962 -2.930 5.012 1.00 83.50 149 VAL A CA 1
ATOM 1132 C C . VAL A 1 149 ? -15.553 -2.634 6.462 1.00 83.50 149 VAL A C 1
ATOM 1134 O O . VAL A 1 149 ? -15.361 -3.572 7.235 1.00 83.50 149 VAL A O 1
ATOM 1137 N N . LEU A 1 150 ? -15.419 -1.348 6.818 1.00 77.75 150 LEU A N 1
ATOM 1138 C CA . LEU A 1 150 ? -15.162 -0.824 8.168 1.00 77.75 150 LEU A CA 1
ATOM 1139 C C . LEU A 1 150 ? -16.456 -0.390 8.860 1.00 77.75 150 LEU A C 1
ATOM 1141 O O . LEU A 1 150 ? -16.656 -0.855 10.002 1.00 77.75 150 LEU A O 1
#

Organism: Vanilla planifolia (NCBI:txid51239)

Radius of gyration: 15.12 Å; Cα contacts (8 Å, |Δi|>4): 257; chains: 1; bounding box: 38×38×42 Å

Sequence (150 aa):
MGLLLGSTRTISFSKSRSTPSLPERKSYSSAFGAFTPTCSMQHVPGFIASAEELKSKGVDEILVISVNDPFVMKAWAKTYPENKHVKFLADGSASYTKDLGLELDLNEKGLGLRSRRYAILVEDLTVKAANIEEAGAFTVSSADEILKVL

Solvent-accessible surface area (backbone atoms only — not comparable to full-atom values): 8832 Å² total; per-residue (Å²): 138,82,83,81,80,86,70,88,74,78,60,66,62,79,81,63,98,81,68,74,94,70,72,86,43,25,36,37,44,34,25,47,55,83,86,37,68,65,42,61,71,47,49,54,51,40,41,52,72,44,37,68,59,46,39,75,68,58,35,76,42,42,35,38,38,24,48,36,47,60,66,59,36,54,56,51,53,62,76,43,81,84,59,86,66,67,44,67,44,53,30,60,82,37,57,67,36,50,76,69,72,34,61,36,85,31,54,96,76,74,66,37,69,35,34,42,43,28,30,32,40,27,45,73,50,34,66,78,44,74,29,72,44,60,94,92,56,86,83,57,44,45,49,68,54,52,64,76,77,104

Foldseek 3Di:
DDDDPPDQPWQQDDDDPPDDPDPWAWEKEWEDDFPDDCCLPAAVVQCQVCVVVCVVVPHQAYEYEKLDDPVSQVVSVVVCVSRDGYYYYYPVVCPVLVSVVQWDAPVVVVPGIIGFTWIFTDTNSTTPDIGTDDVPDDDCHHPVNVSVSD

InterPro domains:
  IPR013740 Redoxin [PF08534] (29-147)
  IPR036249 Thioredoxin-like superfamily [SSF52833] (33-148)
  IPR037944 Peroxiredoxin-5-like [PTHR10430] (33-149)
  IPR037944 Peroxiredoxin-5-like [cd03013] (33-148)

pLDDT: mean 77.5, std 21.23, range [24.16, 96.25]

Secondary structure (DSSP, 8-state):
-----------BPPPPTT-----S-EEEEE-S-TT-HHIIIIIHHHHHHTHHHHHHTT--EEEEEESS-HHHHHHHHTT-TT-SSEEEEE-TT-HHHHHTT-EEEEGGGT-EEEEPPEEEEEETTEEEEEEEPPTT--SS-SHHHHHTT-